Protein AF-A0A3E2XJA6-F1 (afdb_monomer_lite)

Organism: NCBI:txid116085

Sequence (154 aa):
MEEPLIRTLEEQIAEKIKNYRKGTGVYDAEHVNRWISQFPEEERMVVLTETNRLLEQNYVDQAKFMEWERYIETNADIMGENPQKTISKSQFLDIQTKGNSQKRLVPMVESYLQAYGYTGVNTCAPGEVRNYFYLDDCLFTGMTLSALSRDSGQ

Secondary structure (DSSP, 8-state):
-HHHHHHHHHHHHHHHHTTTTTTS---SHHHHHHHHTTS-HHHHHHHHHHHHHHHHHH---HHHHHHHHHHHHH-HHHHTT-HHHHHHTEEE----SSSSHHHHHHHHHHHHHHHTT---TT-S-GGG--EEE---------------------

Foldseek 3Di:
DVVVVLLVLLQLLLVLCQPPPPPPDGSHSVVSVVVLVVDDPVCSVVVSVVSSVCSVVQPQDPVNVVVVLVCCQPPCVNCNPHNLVLQLQEAEDPPDPDDCFSVPPVVVSVVSCVVVVRDNHRVDDPVRHDYYDYDGSPPPPPDPPPDPPPPDDD

pLDDT: mean 84.08, std 15.23, range [36.84, 98.0]

Structure (mmCIF, N/CA/C/O backbone):
data_AF-A0A3E2XJA6-F1
#
_entry.id   AF-A0A3E2XJA6-F1
#
loop_
_atom_site.group_PDB
_atom_site.id
_atom_site.type_symbol
_atom_site.label_atom_id
_atom_site.label_alt_id
_atom_site.label_comp_id
_atom_site.label_asym_id
_atom_site.label_entity_id
_atom_site.label_seq_id
_atom_site.pdbx_PDB_ins_code
_atom_site.Cartn_x
_atom_site.Cartn_y
_atom_site.Cartn_z
_atom_site.occupancy
_atom_site.B_iso_or_equiv
_atom_site.auth_seq_id
_atom_site.auth_comp_id
_atom_site.auth_asym_id
_atom_site.auth_atom_id
_atom_site.pdbx_PDB_model_num
ATOM 1 N N . MET A 1 1 ? -13.563 -8.794 30.899 1.00 59.56 1 MET A N 1
ATOM 2 C CA . MET A 1 1 ? -12.349 -9.220 30.160 1.00 59.56 1 MET A CA 1
ATOM 3 C C . MET A 1 1 ? -12.355 -8.761 28.703 1.00 59.56 1 MET A C 1
ATOM 5 O O . MET A 1 1 ? -11.294 -8.789 28.101 1.00 59.56 1 MET A O 1
ATOM 9 N N . GLU A 1 2 ? -13.487 -8.309 28.152 1.00 69.94 2 GLU A N 1
ATOM 10 C CA . GLU A 1 2 ? -13.580 -7.844 26.757 1.00 69.94 2 GLU A CA 1
ATOM 11 C C . GLU A 1 2 ? -13.071 -6.410 26.548 1.00 69.94 2 GLU A C 1
ATOM 13 O O . GLU A 1 2 ? -12.407 -6.150 25.550 1.00 69.94 2 GLU A O 1
ATOM 18 N N . GLU A 1 3 ? -13.279 -5.497 27.505 1.00 75.56 3 GLU A N 1
ATOM 19 C CA . GLU A 1 3 ? -12.836 -4.096 27.368 1.00 75.56 3 GLU A CA 1
ATOM 20 C C . GLU A 1 3 ? -11.323 -3.926 27.101 1.00 75.56 3 GLU A C 1
ATOM 22 O O . GLU A 1 3 ? -10.973 -3.172 26.190 1.00 75.56 3 GLU A O 1
ATOM 27 N N . PRO A 1 4 ? -10.400 -4.642 27.786 1.00 85.00 4 PRO A N 1
ATOM 28 C CA . PRO A 1 4 ? -8.971 -4.545 27.472 1.00 85.00 4 PRO A CA 1
ATOM 29 C C . PRO A 1 4 ? -8.621 -5.038 26.058 1.00 85.00 4 PRO A C 1
ATOM 31 O O . PRO A 1 4 ? -7.697 -4.519 25.428 1.00 85.00 4 PRO A O 1
ATOM 34 N N . LEU A 1 5 ? -9.356 -6.030 25.543 1.00 92.31 5 LEU A N 1
ATOM 35 C CA . LEU A 1 5 ? -9.139 -6.574 24.202 1.00 92.31 5 LEU A CA 1
ATOM 36 C C . LEU A 1 5 ? -9.668 -5.622 23.122 1.00 92.31 5 LEU A C 1
ATOM 38 O O . LEU A 1 5 ? -8.982 -5.402 22.125 1.00 92.31 5 LEU A O 1
ATOM 42 N N . ILE A 1 6 ? -10.838 -5.015 23.346 1.00 93.38 6 ILE A N 1
ATOM 43 C CA . ILE A 1 6 ? -11.390 -3.964 22.478 1.00 93.38 6 ILE A CA 1
ATOM 44 C C . ILE A 1 6 ? -10.378 -2.831 22.329 1.00 93.38 6 ILE A C 1
ATOM 46 O O . ILE A 1 6 ? -9.996 -2.507 21.205 1.00 93.38 6 ILE A O 1
ATOM 50 N N . ARG A 1 7 ? -9.869 -2.302 23.450 1.00 96.31 7 ARG A N 1
ATOM 51 C CA . ARG A 1 7 ? -8.886 -1.213 23.423 1.00 96.31 7 ARG A CA 1
ATOM 52 C C . ARG A 1 7 ? -7.621 -1.591 22.653 1.00 96.31 7 ARG A C 1
ATOM 54 O O . ARG A 1 7 ? -7.122 -0.806 21.853 1.00 96.31 7 ARG A O 1
ATOM 61 N N . THR A 1 8 ? -7.139 -2.817 22.848 1.00 97.44 8 THR A N 1
ATOM 62 C CA . THR A 1 8 ? -5.970 -3.331 22.123 1.00 97.44 8 THR A CA 1
ATOM 63 C C . THR A 1 8 ? -6.202 -3.337 20.607 1.00 97.44 8 THR A C 1
ATOM 65 O O . THR A 1 8 ? -5.323 -2.934 19.847 1.00 97.44 8 THR A O 1
ATOM 68 N N . LEU A 1 9 ? -7.378 -3.768 20.139 1.00 97.81 9 LEU A N 1
ATOM 69 C CA . LEU A 1 9 ? -7.699 -3.767 18.708 1.00 97.81 9 LEU A CA 1
ATOM 70 C C . LEU A 1 9 ? -7.864 -2.349 18.149 1.00 97.81 9 LEU A C 1
ATOM 72 O O . LEU A 1 9 ? -7.408 -2.088 17.037 1.00 97.81 9 LEU A O 1
ATOM 76 N N . GLU A 1 10 ? -8.466 -1.431 18.908 1.00 97.94 10 GLU A N 1
ATOM 77 C CA . GLU A 1 10 ? -8.572 -0.018 18.520 1.00 97.94 10 GLU A CA 1
ATOM 78 C C . GLU A 1 10 ? -7.189 0.599 18.280 1.00 97.94 10 GLU A C 1
ATOM 80 O O . GLU A 1 10 ? -6.962 1.231 17.248 1.00 97.94 10 GLU A O 1
ATOM 85 N N . GLU A 1 11 ? -6.243 0.360 19.191 1.00 98.00 11 GLU A N 1
ATOM 86 C CA . GLU A 1 11 ? -4.859 0.832 19.079 1.00 98.00 11 GLU A CA 1
ATOM 87 C C . GLU A 1 11 ? -4.129 0.201 17.886 1.00 98.00 11 GLU A C 1
ATOM 89 O O . GLU A 1 11 ? -3.452 0.898 17.128 1.00 98.00 11 GLU A O 1
ATOM 94 N N . GLN A 1 12 ? -4.311 -1.103 17.657 1.00 97.31 12 GLN A N 1
ATOM 95 C CA . GLN A 1 12 ? -3.711 -1.796 16.513 1.00 97.31 12 GLN A CA 1
ATOM 96 C C . GLN A 1 12 ? -4.252 -1.318 15.164 1.00 97.31 12 GLN A C 1
ATOM 98 O O . GLN A 1 12 ? -3.498 -1.280 14.188 1.00 97.31 12 GLN A O 1
ATOM 103 N N . ILE A 1 13 ? -5.545 -0.998 15.082 1.00 96.88 13 ILE A N 1
ATOM 104 C CA . ILE A 1 13 ? -6.154 -0.428 13.877 1.00 96.88 13 ILE A CA 1
ATOM 105 C C . ILE A 1 13 ? -5.634 0.994 13.679 1.00 96.88 13 ILE A C 1
ATOM 107 O O . ILE A 1 13 ? -5.146 1.302 12.592 1.00 96.88 13 ILE A O 1
ATOM 111 N N . ALA A 1 14 ? -5.679 1.827 14.723 1.00 96.12 14 ALA A N 1
ATOM 112 C CA . ALA A 1 14 ? -5.211 3.210 14.690 1.00 96.12 14 ALA A CA 1
ATOM 113 C C . ALA A 1 14 ? -3.764 3.309 14.194 1.00 96.12 14 ALA A C 1
ATOM 115 O O . ALA A 1 14 ? -3.471 4.088 13.293 1.00 96.12 14 ALA A O 1
ATOM 116 N N . GLU A 1 15 ? -2.871 2.455 14.696 1.00 94.56 15 GLU A N 1
ATOM 117 C CA . GLU A 1 15 ? -1.475 2.417 14.258 1.00 94.56 15 GLU A CA 1
ATOM 118 C C . GLU A 1 15 ? -1.330 2.127 12.752 1.00 94.56 15 GLU A C 1
ATOM 120 O O . GLU A 1 15 ? -0.500 2.754 12.091 1.00 94.56 15 GLU A O 1
ATOM 125 N N . LYS A 1 16 ? -2.169 1.249 12.177 1.00 92.38 16 LYS A N 1
ATOM 126 C CA . LYS A 1 16 ? -2.168 0.956 10.729 1.00 92.38 16 LYS A CA 1
ATOM 127 C C . LYS A 1 16 ? -2.677 2.141 9.905 1.00 92.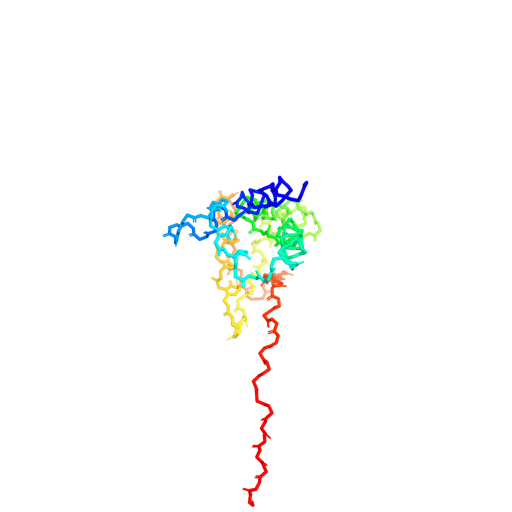38 16 LYS A C 1
ATOM 129 O O . LYS A 1 16 ? -2.134 2.431 8.841 1.00 92.38 16 LYS A O 1
ATOM 134 N N . ILE A 1 17 ? -3.705 2.844 10.386 1.00 91.75 17 ILE A N 1
ATOM 135 C CA . ILE A 1 17 ? -4.369 3.920 9.632 1.00 91.75 17 ILE A CA 1
ATOM 136 C C . ILE A 1 17 ? -3.883 5.332 9.985 1.00 91.75 17 ILE A C 1
ATOM 138 O O . ILE A 1 17 ? -4.331 6.287 9.359 1.00 91.75 17 ILE A O 1
ATOM 142 N N . LYS A 1 18 ? -2.952 5.509 10.931 1.00 90.50 18 LYS A N 1
ATOM 143 C CA . LYS A 1 18 ? -2.519 6.839 11.415 1.00 90.50 18 LYS A CA 1
ATOM 144 C C . LYS A 1 18 ? -2.026 7.785 10.320 1.00 90.50 18 LYS A C 1
ATOM 146 O O . LYS A 1 18 ? -2.162 9.000 10.433 1.00 90.50 18 LYS A O 1
ATOM 151 N N . ASN A 1 19 ? -1.458 7.218 9.256 1.00 84.56 19 ASN A N 1
ATOM 152 C CA . ASN A 1 19 ? -0.929 7.949 8.105 1.00 84.56 19 ASN A CA 1
ATOM 153 C C . ASN A 1 19 ? -1.891 7.949 6.907 1.00 84.56 19 ASN A C 1
ATOM 155 O O . ASN A 1 19 ? -1.542 8.455 5.837 1.00 84.56 19 ASN A O 1
ATOM 159 N N . TYR A 1 20 ? -3.089 7.377 7.059 1.00 83.62 20 TYR A N 1
ATOM 160 C CA . TYR A 1 20 ? -4.110 7.385 6.024 1.00 83.62 20 TYR A CA 1
ATOM 161 C C . TYR A 1 20 ? -4.475 8.831 5.687 1.00 83.62 20 TYR A C 1
ATOM 163 O O . TYR A 1 20 ? -4.897 9.586 6.555 1.00 83.62 20 TYR A O 1
ATOM 171 N N . ARG A 1 21 ? -4.279 9.226 4.421 1.00 75.50 21 ARG A N 1
ATOM 172 C CA . ARG A 1 21 ? -4.557 10.582 3.909 1.00 75.50 21 ARG A CA 1
ATOM 173 C C . ARG A 1 21 ? -4.038 11.691 4.835 1.00 75.50 21 ARG A C 1
ATOM 175 O O . ARG A 1 21 ? -4.793 12.427 5.466 1.00 75.50 21 ARG A O 1
ATOM 182 N N . LYS A 1 22 ? -2.714 11.838 4.885 1.00 76.50 22 LYS A N 1
ATOM 183 C CA . LYS A 1 22 ? -2.049 12.899 5.655 1.00 76.50 22 LYS A CA 1
ATOM 184 C C . LYS A 1 22 ? -2.751 14.257 5.476 1.00 76.50 22 LYS A C 1
ATOM 186 O O . LYS A 1 22 ? -2.881 14.750 4.359 1.00 76.50 22 LYS A O 1
ATOM 191 N N . GLY A 1 23 ? -3.175 14.855 6.591 1.00 76.38 23 GLY A N 1
ATOM 192 C CA . GLY A 1 23 ? -3.838 16.163 6.622 1.00 76.38 23 GLY A CA 1
ATOM 193 C C . GLY A 1 23 ? -5.371 16.137 6.627 1.00 76.38 23 GLY A C 1
ATOM 194 O O . GLY A 1 23 ? -5.966 17.206 6.715 1.00 76.38 23 GLY A O 1
ATOM 195 N N . THR A 1 24 ? -6.024 14.968 6.575 1.00 83.56 24 THR A N 1
ATOM 196 C CA . THR A 1 24 ? -7.500 14.883 6.622 1.00 83.56 24 THR A CA 1
ATOM 197 C C . THR A 1 24 ? -8.080 14.585 8.004 1.00 83.56 24 THR A C 1
ATOM 199 O O . THR A 1 24 ? -9.298 14.618 8.163 1.00 83.56 24 THR A O 1
ATOM 202 N N . GLY A 1 25 ? -7.247 14.314 9.011 1.00 84.62 25 GLY A N 1
ATOM 203 C CA . GLY A 1 25 ? -7.706 14.097 10.381 1.00 84.62 25 GLY A CA 1
ATOM 204 C C . GLY A 1 25 ? -6.666 13.445 11.288 1.00 84.62 25 GLY A C 1
ATOM 205 O O . GLY A 1 25 ? -5.539 13.180 10.872 1.00 84.62 25 GLY A O 1
ATOM 206 N N . VAL A 1 26 ? -7.079 13.199 12.533 1.00 91.00 26 VAL A N 1
ATOM 207 C CA . VAL A 1 26 ? -6.356 12.378 13.513 1.00 91.00 26 VAL A CA 1
ATOM 208 C C . VAL A 1 26 ? -7.047 11.016 13.580 1.00 91.00 26 VAL A C 1
ATOM 210 O O . VAL A 1 26 ? -8.250 10.944 13.847 1.00 91.00 26 VAL A O 1
ATOM 213 N N . TYR A 1 27 ? -6.286 9.958 13.302 1.00 93.25 27 TYR A N 1
ATOM 214 C CA . TYR A 1 27 ? -6.755 8.571 13.241 1.00 93.25 27 TYR A CA 1
ATOM 215 C C . TYR A 1 27 ? -6.155 7.753 14.396 1.00 93.25 27 TYR A C 1
ATOM 217 O O . TYR A 1 27 ? -5.368 6.837 14.184 1.00 93.25 27 TYR A O 1
ATOM 225 N N . ASP A 1 28 ? -6.474 8.154 15.626 1.00 95.31 28 ASP A N 1
ATOM 226 C CA . ASP A 1 28 ? -6.030 7.522 16.873 1.00 95.31 28 ASP A CA 1
ATOM 227 C C . ASP A 1 28 ? -7.034 6.473 17.393 1.00 95.31 28 ASP A C 1
ATOM 229 O O . ASP A 1 28 ? -8.078 6.231 16.787 1.00 95.31 28 ASP A O 1
ATOM 233 N N . ALA A 1 29 ? -6.733 5.828 18.525 1.00 96.81 29 ALA A N 1
ATOM 234 C CA . ALA A 1 29 ? -7.638 4.844 19.129 1.00 96.81 29 ALA A CA 1
ATOM 235 C C . ALA A 1 29 ? -9.022 5.445 19.441 1.00 96.81 29 ALA A C 1
ATOM 237 O O . ALA A 1 29 ? -10.037 4.786 19.247 1.00 96.81 29 ALA A O 1
ATOM 238 N N . GLU A 1 30 ? -9.084 6.725 19.820 1.00 96.94 30 GLU A N 1
ATOM 239 C CA . GLU A 1 30 ? -10.347 7.432 20.058 1.00 96.94 30 GLU A CA 1
ATOM 240 C C . GLU A 1 30 ? -11.151 7.629 18.765 1.00 96.94 30 GLU A C 1
ATOM 242 O O . GLU A 1 30 ? -12.381 7.581 18.771 1.00 96.94 30 GLU A O 1
ATOM 247 N N . HIS A 1 31 ? -10.481 7.840 17.630 1.00 96.19 31 HIS A N 1
ATOM 248 C CA . HIS A 1 31 ? -11.124 7.816 16.319 1.00 96.19 31 HIS A CA 1
ATOM 249 C C . HIS A 1 31 ? -11.760 6.456 16.033 1.00 96.19 31 HIS A C 1
ATOM 251 O O . HIS A 1 31 ? -12.921 6.407 15.622 1.00 96.19 31 HIS A O 1
ATOM 257 N N . VAL A 1 32 ? -11.029 5.366 16.277 1.00 97.31 32 VAL A N 1
ATOM 258 C CA . VAL A 1 32 ? -11.550 4.006 16.079 1.00 97.31 32 VAL A CA 1
ATOM 259 C C . VAL A 1 32 ? -12.710 3.729 17.036 1.00 97.31 32 VAL A C 1
ATOM 261 O O . VAL A 1 32 ? -13.731 3.205 16.596 1.00 97.31 32 VAL A O 1
ATOM 264 N N . ASN A 1 33 ? -12.622 4.177 18.291 1.00 97.50 33 ASN A N 1
ATOM 265 C CA . ASN A 1 33 ? -13.692 4.055 19.279 1.00 97.50 33 ASN A CA 1
ATOM 266 C C . ASN A 1 33 ? -14.982 4.778 18.844 1.00 97.50 33 ASN A C 1
ATOM 268 O O . ASN A 1 33 ? -16.078 4.211 18.891 1.00 97.50 33 ASN A O 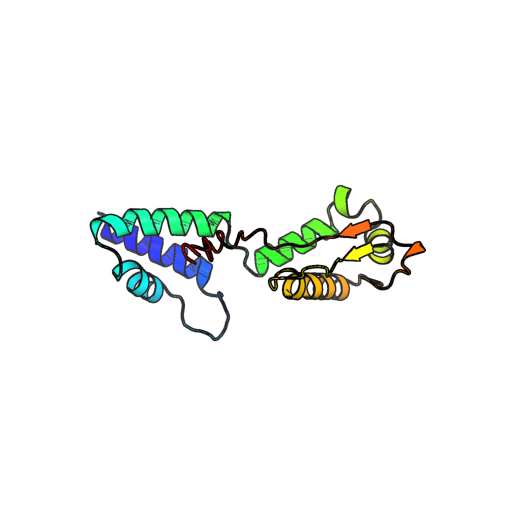1
ATOM 272 N N . ARG A 1 34 ? -14.865 6.015 18.338 1.00 97.31 34 ARG A N 1
ATOM 273 C CA . ARG A 1 34 ? -16.007 6.762 17.776 1.00 97.31 34 ARG A CA 1
ATOM 274 C C . ARG A 1 34 ? -16.630 6.047 16.578 1.00 97.31 34 ARG A C 1
ATOM 276 O O . ARG A 1 34 ? -17.845 6.092 16.399 1.00 97.31 34 ARG A O 1
ATOM 283 N N . TRP A 1 35 ? -15.812 5.408 15.745 1.00 97.19 35 TRP A N 1
ATOM 284 C CA . TRP A 1 35 ? -16.296 4.629 14.610 1.00 97.19 35 TRP A CA 1
ATOM 285 C C . TRP A 1 35 ? -17.023 3.354 15.058 1.00 97.19 35 TRP A C 1
ATOM 287 O O . TRP A 1 35 ? -18.178 3.161 14.683 1.00 97.19 35 TRP A O 1
ATOM 297 N N . ILE A 1 36 ? -16.400 2.527 15.903 1.00 97.88 36 ILE A N 1
ATOM 298 C CA . ILE A 1 36 ? -16.970 1.241 16.328 1.00 97.88 36 ILE A CA 1
ATOM 299 C C . ILE A 1 36 ? -18.220 1.405 17.201 1.00 97.88 36 ILE A C 1
ATOM 301 O O . ILE A 1 36 ? -19.111 0.558 17.177 1.00 97.88 36 ILE A O 1
ATOM 305 N N . SER A 1 37 ? -18.346 2.528 17.912 1.00 97.12 37 SER A N 1
ATOM 306 C CA . SER A 1 37 ? -19.523 2.832 18.735 1.00 97.12 37 SER A CA 1
ATOM 307 C C . SER A 1 37 ? -20.824 2.985 17.933 1.00 97.12 37 SER A C 1
ATOM 309 O O . SER A 1 37 ? -21.901 2.980 18.524 1.00 97.12 37 SER A O 1
ATOM 311 N N . GLN A 1 38 ? -20.749 3.085 16.599 1.00 97.75 38 GLN A N 1
ATOM 312 C CA . GLN A 1 38 ? -21.916 3.100 15.707 1.00 97.75 38 GLN A CA 1
ATOM 313 C C . GLN A 1 38 ? -22.554 1.713 15.513 1.00 97.75 38 GLN A C 1
ATOM 315 O O . GLN A 1 38 ? -23.669 1.631 15.001 1.00 97.75 38 GLN A O 1
ATOM 320 N N . PHE A 1 39 ? -21.872 0.639 15.919 1.00 97.06 39 PHE A N 1
ATOM 321 C CA . PHE A 1 39 ? -22.376 -0.734 15.858 1.00 97.06 39 PHE A CA 1
ATOM 322 C C . PHE A 1 39 ? -22.990 -1.167 17.203 1.00 97.06 39 PHE A C 1
ATOM 324 O O . PHE A 1 39 ? -22.553 -0.667 18.256 1.00 97.06 39 PHE A O 1
ATOM 331 N N . PRO A 1 40 ? -23.960 -2.109 17.193 1.00 97.44 40 PRO A N 1
ATOM 332 C CA . PRO A 1 40 ? -24.458 -2.766 18.405 1.00 97.44 40 PRO A CA 1
ATOM 333 C C . PRO A 1 40 ? -23.312 -3.367 19.224 1.00 97.44 40 PRO A C 1
ATOM 335 O O . PRO A 1 40 ? -22.350 -3.876 18.646 1.00 97.44 40 PRO A O 1
ATOM 338 N N . GLU A 1 41 ? -23.390 -3.296 20.556 1.00 94.88 41 GLU A N 1
ATOM 339 C CA . GLU A 1 41 ? -22.297 -3.703 21.457 1.00 94.88 41 GLU A CA 1
ATOM 340 C C . GLU A 1 41 ? -21.853 -5.150 21.222 1.00 94.88 41 GLU A C 1
ATOM 342 O O . GLU A 1 41 ? -20.654 -5.426 21.169 1.00 94.88 41 GLU A O 1
ATOM 347 N N . GLU A 1 42 ? -22.812 -6.040 20.981 1.00 95.12 42 GLU A N 1
ATOM 348 C CA . GLU A 1 42 ? -22.610 -7.459 20.701 1.00 95.12 42 GLU A CA 1
ATOM 349 C C . GLU A 1 42 ? -21.849 -7.737 19.391 1.00 95.12 42 GLU A C 1
ATOM 351 O O . GLU A 1 42 ? -21.226 -8.790 19.250 1.00 95.12 42 GLU A O 1
ATOM 356 N N . GLU A 1 43 ? -21.844 -6.797 18.440 1.00 96.38 43 GLU A N 1
ATOM 357 C CA . GLU A 1 43 ? -21.163 -6.944 17.146 1.00 96.38 43 GLU A CA 1
ATOM 358 C C . GLU A 1 43 ? -19.759 -6.329 17.139 1.00 96.38 43 GLU A C 1
ATOM 360 O O . GLU A 1 43 ? -18.906 -6.730 16.337 1.00 96.38 43 GLU A O 1
ATOM 365 N N . ARG A 1 44 ? -19.486 -5.373 18.039 1.00 96.25 44 ARG A N 1
ATOM 366 C CA . ARG A 1 44 ? -18.248 -4.571 18.021 1.00 96.25 44 ARG A CA 1
ATOM 367 C C . ARG A 1 44 ? -16.996 -5.433 18.014 1.00 96.25 44 ARG A C 1
ATOM 369 O O . ARG A 1 44 ? -16.036 -5.121 17.309 1.00 96.25 44 ARG A O 1
ATOM 376 N N . MET A 1 45 ? -17.005 -6.534 18.765 1.00 96.50 45 MET A N 1
ATOM 377 C CA . MET A 1 45 ? -15.834 -7.396 18.860 1.00 96.50 45 MET A CA 1
ATOM 378 C C . MET A 1 45 ? -15.493 -8.082 17.537 1.00 96.50 45 MET A C 1
ATOM 380 O O . MET A 1 45 ? -14.327 -8.099 17.131 1.00 96.50 45 MET A O 1
ATOM 384 N N . VAL A 1 46 ? -16.500 -8.613 16.844 1.00 96.69 46 VAL A N 1
ATOM 385 C CA . VAL A 1 46 ? -16.311 -9.269 15.545 1.00 96.69 46 VAL A CA 1
ATOM 386 C C . VAL A 1 46 ? -15.862 -8.247 14.505 1.00 96.69 46 VAL A C 1
ATOM 388 O O . VAL A 1 46 ? -14.900 -8.494 13.778 1.00 96.69 46 VAL A O 1
ATOM 391 N N . VAL A 1 47 ? -16.493 -7.070 14.483 1.00 97.50 47 VAL A N 1
ATOM 392 C CA . VAL A 1 47 ? -16.153 -5.996 13.541 1.00 97.50 47 VAL A CA 1
ATOM 393 C C . VAL A 1 47 ? -14.712 -5.520 13.731 1.00 97.50 47 VAL A C 1
ATOM 395 O O . VAL A 1 47 ? -13.980 -5.414 12.745 1.00 97.50 47 VAL A O 1
ATOM 398 N N . LEU A 1 48 ? -14.263 -5.284 14.969 1.00 98.00 48 LEU A N 1
ATOM 399 C CA . LEU A 1 48 ? -12.875 -4.895 15.249 1.00 98.00 48 LEU A CA 1
ATOM 400 C C . LEU A 1 48 ? -11.885 -5.984 14.840 1.00 98.00 48 LEU A C 1
ATOM 402 O O . LEU A 1 48 ? -10.880 -5.687 14.195 1.00 98.00 48 LEU A O 1
ATOM 406 N N . THR A 1 49 ? -12.172 -7.237 15.189 1.00 97.38 49 THR A N 1
ATOM 407 C CA . THR A 1 49 ? -11.280 -8.368 14.905 1.00 97.38 49 THR A CA 1
ATOM 408 C C . THR A 1 49 ? -11.086 -8.548 13.402 1.00 97.38 49 THR A C 1
ATOM 410 O O . THR A 1 49 ? -9.951 -8.566 12.920 1.00 97.38 49 THR A O 1
ATOM 413 N N . GLU A 1 50 ? -12.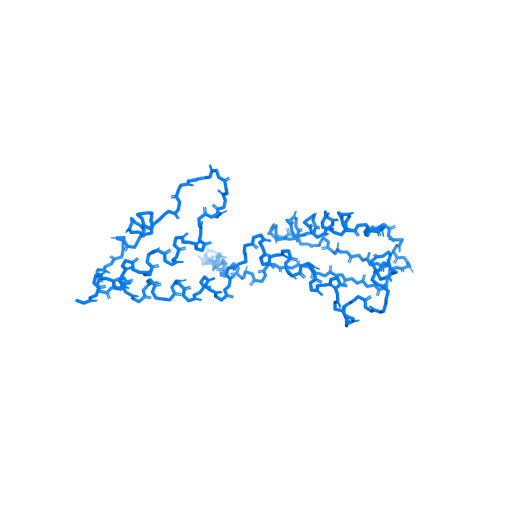182 -8.603 12.641 1.00 96.75 50 GLU A N 1
ATOM 414 C CA . GLU A 1 50 ? -12.109 -8.781 11.191 1.00 96.75 50 GLU A CA 1
ATOM 415 C C . GLU A 1 50 ? -11.522 -7.555 10.493 1.00 96.75 50 GLU A C 1
ATOM 417 O O . GLU A 1 50 ? -10.716 -7.704 9.577 1.00 96.75 50 GLU A O 1
ATOM 422 N N . THR A 1 51 ? -11.838 -6.342 10.953 1.00 95.44 51 THR A N 1
ATOM 423 C CA . THR A 1 51 ? -11.245 -5.119 10.390 1.00 95.44 51 THR A CA 1
ATOM 424 C C . THR A 1 51 ? -9.737 -5.089 10.603 1.00 95.44 51 THR A C 1
ATOM 426 O O . THR A 1 51 ? -8.989 -4.824 9.662 1.00 95.44 51 THR A O 1
ATOM 429 N N . ASN A 1 52 ? -9.268 -5.405 11.812 1.00 96.31 52 ASN A N 1
ATOM 430 C CA . ASN A 1 52 ? -7.842 -5.448 12.112 1.00 96.31 52 ASN A CA 1
ATOM 431 C C . ASN A 1 52 ? -7.115 -6.477 11.233 1.00 96.31 52 ASN A C 1
ATOM 433 O O . ASN A 1 52 ? -6.086 -6.150 10.640 1.00 96.31 52 ASN A O 1
ATOM 437 N N . ARG A 1 53 ? -7.692 -7.678 11.077 1.00 93.69 53 ARG A N 1
ATOM 438 C CA . ARG A 1 53 ? -7.164 -8.742 10.211 1.00 93.69 53 ARG A CA 1
ATOM 439 C C . ARG A 1 53 ? -7.127 -8.325 8.738 1.00 93.69 53 ARG A C 1
ATOM 441 O O . ARG A 1 53 ? -6.127 -8.546 8.058 1.00 93.69 53 ARG A O 1
ATOM 448 N N . LEU A 1 54 ? -8.196 -7.705 8.236 1.00 91.38 54 LEU A N 1
ATOM 449 C CA . LEU A 1 54 ? -8.270 -7.229 6.853 1.00 91.38 54 LEU A CA 1
ATOM 450 C C . LEU A 1 54 ? -7.245 -6.128 6.580 1.00 91.38 54 LEU A C 1
ATOM 452 O O . LEU A 1 54 ? -6.609 -6.151 5.527 1.00 91.38 54 LEU A O 1
ATOM 456 N N . LEU A 1 55 ? -7.052 -5.194 7.513 1.00 91.31 55 LEU A N 1
ATOM 457 C CA . LEU A 1 55 ? -6.033 -4.154 7.386 1.00 91.31 55 LEU A CA 1
ATOM 458 C C . LEU A 1 55 ? -4.621 -4.739 7.458 1.00 91.31 55 LEU A C 1
ATOM 460 O O . LEU A 1 55 ? -3.763 -4.349 6.676 1.00 91.31 55 LEU A O 1
ATOM 464 N N . GLU A 1 56 ? -4.365 -5.704 8.337 1.00 89.69 56 GLU A N 1
ATOM 465 C CA . GLU A 1 56 ? -3.061 -6.370 8.412 1.00 89.69 56 GLU A CA 1
ATOM 466 C C . GLU A 1 56 ? -2.670 -7.031 7.080 1.00 89.69 56 GLU A C 1
ATOM 468 O O . GLU A 1 56 ? -1.544 -6.858 6.605 1.00 89.69 56 GLU A O 1
ATOM 473 N N . GLN A 1 57 ? -3.625 -7.719 6.449 1.00 84.88 57 GLN A N 1
ATOM 474 C CA . GLN A 1 57 ? -3.405 -8.471 5.214 1.00 84.88 57 GLN A CA 1
ATOM 475 C C . GLN A 1 57 ? -3.395 -7.597 3.955 1.00 84.88 57 GLN A C 1
ATOM 477 O O . GLN A 1 57 ? -2.622 -7.867 3.041 1.00 84.88 57 GLN A O 1
ATOM 482 N N . ASN A 1 58 ? -4.239 -6.562 3.895 1.00 81.94 58 ASN A N 1
ATOM 483 C CA . ASN A 1 58 ? -4.542 -5.872 2.635 1.00 81.94 58 ASN A CA 1
ATOM 484 C C . ASN A 1 58 ? -4.175 -4.384 2.630 1.00 81.94 58 ASN A C 1
ATOM 486 O O . ASN A 1 58 ? -4.189 -3.761 1.571 1.00 81.94 58 ASN A O 1
ATOM 490 N N . TYR A 1 59 ? -3.863 -3.781 3.781 1.00 83.31 59 TYR A N 1
ATOM 491 C CA . TYR A 1 59 ? -3.481 -2.373 3.811 1.00 83.31 59 TYR A CA 1
ATOM 492 C C . TYR A 1 59 ? -2.038 -2.206 3.330 1.00 83.31 59 TYR A C 1
ATOM 494 O O . TYR A 1 59 ? -1.093 -2.718 3.947 1.00 83.31 59 TYR A O 1
ATOM 502 N N . VAL A 1 60 ? -1.891 -1.475 2.227 1.00 80.06 60 VAL A N 1
ATOM 503 C CA . VAL A 1 60 ? -0.611 -1.067 1.648 1.00 80.06 60 VAL A CA 1
ATOM 504 C C . VAL A 1 60 ? -0.390 0.396 2.004 1.00 80.06 60 VAL A C 1
ATOM 506 O O . VAL A 1 60 ? -1.062 1.287 1.482 1.00 80.06 60 VAL A O 1
ATOM 509 N N . ASP A 1 61 ? 0.531 0.640 2.929 1.00 80.62 61 ASP A N 1
ATOM 510 C CA . ASP A 1 61 ? 1.017 1.982 3.213 1.00 80.62 61 ASP A CA 1
ATOM 511 C C . ASP A 1 61 ? 2.181 2.348 2.279 1.00 80.62 61 ASP A C 1
ATOM 513 O O . ASP A 1 61 ? 2.604 1.566 1.426 1.00 80.62 61 ASP A O 1
ATOM 517 N N . GLN A 1 62 ? 2.707 3.562 2.435 1.00 76.19 62 GLN A N 1
ATOM 518 C CA . GLN A 1 62 ? 3.816 4.036 1.612 1.00 76.19 62 GLN A CA 1
ATOM 519 C C . GLN A 1 62 ? 5.081 3.175 1.774 1.00 76.19 62 GLN A C 1
ATOM 521 O O . GLN A 1 62 ? 5.815 3.003 0.806 1.00 76.19 62 GLN A O 1
ATOM 526 N N . ALA A 1 63 ? 5.337 2.623 2.964 1.00 81.06 63 ALA A N 1
ATOM 527 C CA . ALA A 1 63 ? 6.515 1.794 3.203 1.00 81.06 63 ALA A CA 1
ATOM 528 C C . ALA A 1 63 ? 6.399 0.451 2.469 1.00 81.06 63 ALA A C 1
ATOM 530 O O . ALA A 1 63 ? 7.293 0.097 1.703 1.00 81.06 63 ALA A O 1
ATOM 531 N N . LYS A 1 64 ? 5.260 -0.239 2.607 1.00 79.94 64 LYS A N 1
ATOM 532 C CA . LYS A 1 64 ? 4.957 -1.458 1.843 1.00 79.94 64 LYS A CA 1
ATOM 533 C C . LYS A 1 64 ? 4.965 -1.204 0.337 1.00 79.94 64 LYS A C 1
ATOM 535 O O . LYS A 1 64 ? 5.419 -2.055 -0.421 1.00 79.94 64 LYS A O 1
ATOM 540 N N . PHE A 1 65 ? 4.489 -0.042 -0.109 1.00 79.81 65 PHE A N 1
ATOM 541 C CA . PHE A 1 65 ? 4.545 0.324 -1.523 1.00 79.81 65 PHE A CA 1
ATOM 542 C C . PHE A 1 65 ? 5.994 0.449 -2.022 1.00 79.81 65 PHE A C 1
ATOM 544 O O . PHE A 1 65 ? 6.336 -0.137 -3.042 1.00 79.81 65 PHE A O 1
ATOM 551 N N . MET A 1 66 ? 6.878 1.106 -1.264 1.00 80.06 66 MET A N 1
ATOM 552 C CA . MET A 1 66 ? 8.306 1.176 -1.605 1.00 80.06 66 MET A CA 1
ATOM 553 C C . MET A 1 66 ? 8.985 -0.204 -1.607 1.00 80.06 66 MET A C 1
ATOM 555 O O . MET A 1 66 ? 9.874 -0.459 -2.420 1.00 80.06 66 MET A O 1
ATOM 559 N N . GLU A 1 67 ? 8.582 -1.111 -0.712 1.00 85.00 67 GLU A N 1
ATOM 560 C CA . GLU A 1 67 ? 9.045 -2.506 -0.732 1.00 85.00 67 GLU A CA 1
ATOM 561 C C . GLU A 1 67 ? 8.604 -3.233 -2.008 1.00 85.00 67 GLU A C 1
ATOM 563 O O . GLU A 1 67 ? 9.396 -3.970 -2.596 1.00 85.00 67 GLU A O 1
ATOM 568 N N . TRP A 1 68 ? 7.372 -2.998 -2.469 1.00 82.38 68 TRP A N 1
ATOM 569 C CA . TRP A 1 68 ? 6.865 -3.532 -3.735 1.00 82.38 68 TRP A CA 1
ATOM 570 C C . TRP A 1 68 ? 7.631 -2.994 -4.940 1.00 82.38 68 TRP A C 1
ATOM 572 O O . TRP A 1 68 ? 8.003 -3.768 -5.820 1.00 82.38 68 TRP A O 1
ATOM 582 N N . GLU A 1 69 ? 7.912 -1.694 -4.977 1.00 81.81 69 GLU A N 1
ATOM 583 C CA . GLU A 1 69 ? 8.701 -1.089 -6.053 1.00 81.81 69 GLU A CA 1
ATOM 584 C C . GLU A 1 69 ? 10.115 -1.681 -6.106 1.00 81.81 69 GLU A C 1
ATOM 586 O O . GLU A 1 69 ? 10.581 -2.092 -7.172 1.00 81.81 69 GLU A O 1
ATOM 591 N N . ARG A 1 70 ? 10.751 -1.855 -4.940 1.00 84.56 70 ARG A N 1
ATOM 592 C CA . ARG A 1 70 ? 12.044 -2.542 -4.826 1.00 84.56 70 ARG A CA 1
ATOM 593 C C . ARG A 1 70 ? 11.961 -4.003 -5.263 1.00 84.56 70 ARG A C 1
ATOM 595 O O . ARG A 1 70 ? 12.891 -4.521 -5.880 1.00 84.56 70 ARG A O 1
ATOM 602 N N . TYR A 1 71 ? 10.881 -4.700 -4.923 1.00 85.06 71 TYR A N 1
ATOM 603 C CA . TYR A 1 71 ? 10.681 -6.080 -5.353 1.00 85.06 71 TYR A CA 1
ATOM 604 C C . TYR A 1 71 ? 10.586 -6.164 -6.877 1.00 85.06 71 TYR A C 1
ATOM 606 O O . TYR A 1 71 ? 11.273 -6.984 -7.474 1.00 85.06 71 TYR A O 1
ATOM 614 N N . ILE A 1 72 ? 9.805 -5.284 -7.509 1.00 81.56 72 ILE A N 1
ATOM 615 C CA . ILE A 1 72 ? 9.695 -5.205 -8.969 1.00 81.56 72 ILE A CA 1
ATOM 616 C C . ILE A 1 72 ? 11.073 -4.974 -9.593 1.00 81.56 72 ILE A C 1
ATOM 618 O O . ILE A 1 72 ? 11.439 -5.686 -10.520 1.00 81.56 72 ILE A O 1
ATOM 622 N N . GLU A 1 73 ? 11.851 -4.031 -9.057 1.00 81.94 73 GLU A N 1
ATOM 623 C CA . GLU A 1 73 ? 13.206 -3.713 -9.520 1.00 81.94 73 GLU A CA 1
ATOM 624 C C . GLU A 1 73 ? 14.175 -4.906 -9.429 1.00 81.94 73 GLU A C 1
ATOM 626 O O . GLU A 1 73 ? 14.963 -5.150 -10.343 1.00 81.94 73 GLU A O 1
ATOM 631 N N . THR A 1 74 ? 14.137 -5.640 -8.316 1.00 85.06 74 THR A N 1
ATOM 632 C CA . THR A 1 74 ? 15.139 -6.669 -7.984 1.00 85.06 74 THR A CA 1
ATOM 633 C C . THR A 1 74 ? 14.740 -8.080 -8.407 1.00 85.06 74 THR A C 1
ATOM 635 O O . THR A 1 74 ? 15.563 -8.996 -8.361 1.00 85.06 74 THR A O 1
ATOM 638 N N . ASN A 1 75 ? 13.494 -8.277 -8.833 1.00 88.31 75 ASN A N 1
ATOM 639 C CA . ASN A 1 75 ? 13.000 -9.567 -9.275 1.00 88.31 75 ASN A CA 1
ATOM 640 C C . ASN A 1 75 ? 13.448 -9.859 -10.718 1.00 88.31 75 ASN A C 1
ATOM 642 O O . ASN A 1 75 ? 12.982 -9.235 -11.672 1.00 88.31 75 ASN A O 1
ATOM 646 N N . ALA A 1 76 ? 14.313 -10.862 -10.877 1.00 89.38 76 ALA A N 1
ATOM 647 C CA . ALA A 1 76 ? 14.836 -11.296 -12.171 1.00 89.38 76 ALA A CA 1
ATOM 648 C C . ALA A 1 76 ? 13.766 -11.864 -13.125 1.00 89.38 76 ALA A C 1
ATOM 650 O O . ALA A 1 76 ? 13.940 -11.767 -14.336 1.00 89.38 76 ALA A O 1
ATOM 651 N N . ASP A 1 77 ? 12.651 -12.398 -12.624 1.00 88.56 77 ASP A N 1
ATOM 652 C CA . ASP A 1 77 ? 11.543 -12.863 -13.470 1.00 88.56 77 ASP A CA 1
ATOM 653 C C . ASP A 1 77 ? 10.771 -11.687 -14.089 1.00 88.56 77 ASP A C 1
ATOM 655 O O . ASP A 1 77 ? 10.197 -11.816 -15.170 1.00 88.56 77 ASP A O 1
ATOM 659 N N . ILE A 1 78 ? 10.769 -10.528 -13.419 1.00 85.62 78 ILE A N 1
ATOM 660 C CA . ILE A 1 78 ? 10.108 -9.304 -13.893 1.00 85.62 78 ILE A CA 1
ATOM 661 C C . ILE A 1 78 ? 11.070 -8.462 -14.738 1.00 85.62 78 ILE A C 1
ATOM 663 O O . ILE A 1 78 ? 10.732 -8.037 -15.843 1.00 85.62 78 ILE A O 1
ATOM 667 N N . MET A 1 79 ? 12.267 -8.203 -14.211 1.00 88.12 79 MET A N 1
ATOM 668 C CA . MET A 1 79 ? 13.220 -7.245 -14.774 1.00 88.12 79 MET A CA 1
ATOM 669 C C . MET A 1 79 ? 14.364 -7.888 -15.561 1.00 88.12 79 MET A C 1
ATOM 671 O O . MET A 1 79 ? 15.098 -7.181 -16.260 1.00 88.12 79 MET A O 1
ATOM 675 N N . GLY A 1 80 ? 14.515 -9.211 -15.508 1.00 88.62 80 GLY A N 1
ATOM 676 C CA . GLY A 1 80 ? 15.635 -9.918 -16.122 1.00 88.62 80 GLY A CA 1
ATOM 677 C C . GLY A 1 80 ? 16.984 -9.570 -15.488 1.00 88.62 80 GLY A C 1
ATOM 678 O O . GLY A 1 80 ? 17.077 -8.927 -14.446 1.00 88.62 80 GLY A O 1
ATOM 679 N N . GLU A 1 81 ? 18.063 -9.967 -16.161 1.00 88.88 81 GLU A N 1
ATOM 680 C CA . GLU A 1 81 ? 19.442 -9.716 -15.706 1.00 88.88 81 GLU A CA 1
ATOM 681 C C . GLU A 1 81 ? 19.867 -8.240 -15.807 1.00 88.88 81 GLU A C 1
ATOM 683 O O . GLU A 1 81 ? 20.880 -7.840 -15.236 1.00 88.88 81 GLU A O 1
ATOM 688 N N . ASN A 1 82 ? 19.128 -7.421 -16.565 1.00 90.50 82 ASN A N 1
ATOM 689 C CA . ASN A 1 82 ? 19.438 -6.008 -16.768 1.00 90.50 82 ASN A CA 1
ATOM 690 C C . ASN A 1 82 ? 18.164 -5.149 -16.668 1.00 90.50 82 ASN A C 1
ATOM 692 O O . ASN A 1 82 ? 17.563 -4.827 -17.702 1.00 90.50 82 ASN A O 1
ATOM 696 N N . PRO A 1 83 ? 17.781 -4.739 -15.442 1.00 90.56 83 PRO A N 1
ATOM 697 C CA . PRO A 1 83 ? 16.580 -3.943 -15.199 1.00 90.56 83 PRO A CA 1
ATOM 698 C C . PRO A 1 83 ? 16.532 -2.644 -16.011 1.00 90.56 83 PRO A C 1
ATOM 700 O O . PRO A 1 83 ? 15.499 -2.314 -16.586 1.00 90.56 83 PRO A O 1
ATOM 703 N N . GLN A 1 84 ? 17.663 -1.949 -16.177 1.00 91.69 84 GLN A N 1
ATOM 704 C CA . GLN A 1 84 ? 17.733 -0.723 -16.983 1.00 91.69 84 GLN A CA 1
ATOM 705 C C . GLN A 1 84 ? 17.392 -0.976 -18.459 1.00 91.69 84 GLN A C 1
ATOM 707 O O . GLN A 1 84 ? 16.639 -0.215 -19.073 1.00 91.69 84 GLN A O 1
ATOM 712 N N . LYS A 1 85 ? 17.918 -2.059 -19.047 1.00 91.19 85 LYS A N 1
ATOM 713 C CA . LYS A 1 85 ? 17.581 -2.453 -20.421 1.00 91.19 85 LYS A CA 1
ATOM 714 C C . LYS A 1 85 ? 16.103 -2.812 -20.530 1.00 91.19 85 LYS A C 1
ATOM 716 O O . LYS A 1 85 ? 15.456 -2.364 -21.477 1.00 91.19 85 LYS A O 1
ATOM 721 N N . THR A 1 86 ? 15.576 -3.566 -19.569 1.00 91.62 86 THR A N 1
ATOM 722 C CA . THR A 1 86 ? 14.158 -3.934 -19.515 1.00 91.62 86 THR A CA 1
ATOM 723 C C . THR A 1 86 ? 13.283 -2.690 -19.471 1.00 91.62 86 THR A C 1
ATOM 725 O O . THR A 1 86 ? 12.461 -2.503 -20.367 1.00 91.62 86 THR A O 1
ATOM 728 N N . ILE A 1 87 ? 13.521 -1.781 -18.527 1.00 91.00 87 ILE A N 1
ATOM 729 C CA . ILE A 1 87 ? 12.758 -0.540 -18.360 1.00 91.00 87 ILE A CA 1
ATOM 730 C C . ILE A 1 87 ? 12.787 0.322 -19.627 1.00 91.00 87 ILE A C 1
ATOM 732 O O . ILE A 1 87 ? 11.730 0.727 -20.105 1.00 91.00 87 ILE A O 1
ATOM 736 N N . SER A 1 88 ? 13.957 0.517 -20.247 1.00 91.69 88 SER A N 1
ATOM 737 C CA . SER A 1 88 ? 14.085 1.313 -21.485 1.00 91.69 88 SER A CA 1
ATOM 738 C C . SER A 1 88 ? 13.339 0.738 -22.701 1.00 91.69 88 SER A C 1
ATOM 740 O O . SER A 1 88 ? 13.166 1.425 -23.710 1.00 91.69 88 SER A O 1
ATOM 742 N N . LYS A 1 89 ? 12.920 -0.532 -22.631 1.00 92.25 89 LYS A N 1
ATOM 743 C CA . LYS A 1 89 ? 12.125 -1.235 -23.650 1.00 92.25 89 LYS A CA 1
ATOM 744 C C . LYS A 1 89 ? 10.727 -1.602 -23.145 1.00 92.25 89 LYS A C 1
ATOM 746 O O . LYS A 1 89 ? 10.084 -2.478 -23.725 1.00 92.25 89 LYS A O 1
ATOM 751 N N . SER A 1 90 ? 10.263 -0.959 -22.079 1.00 90.69 90 SER A N 1
ATOM 752 C CA . SER A 1 90 ? 8.977 -1.251 -21.452 1.00 90.69 90 SER A CA 1
ATOM 753 C C . SER A 1 90 ? 7.997 -0.092 -21.553 1.00 90.69 90 SER A C 1
ATOM 755 O O . SER A 1 90 ? 8.392 1.068 -21.688 1.00 90.69 90 SER A O 1
ATOM 757 N N . GLN A 1 91 ? 6.713 -0.432 -21.469 1.00 91.31 91 GLN A N 1
ATOM 758 C CA . GLN A 1 91 ? 5.621 0.529 -21.394 1.00 91.31 91 GLN A CA 1
ATOM 759 C C . GLN A 1 91 ? 4.683 0.192 -20.219 1.00 91.31 91 GLN A C 1
ATOM 761 O O . GLN A 1 91 ? 4.118 -0.902 -20.172 1.00 91.31 91 GLN A O 1
ATOM 766 N N . PHE A 1 92 ? 4.536 1.117 -19.271 1.00 91.56 92 PHE A N 1
ATOM 767 C CA . PHE A 1 92 ? 3.516 1.113 -18.226 1.00 91.56 92 PHE A CA 1
ATOM 768 C C . PHE A 1 92 ? 2.203 1.646 -18.789 1.00 91.56 92 PHE A C 1
ATOM 770 O O . PHE A 1 92 ? 2.039 2.844 -19.023 1.00 91.56 92 PHE A O 1
ATOM 777 N N . LEU A 1 93 ? 1.263 0.732 -18.990 1.00 92.19 93 LEU A N 1
ATOM 778 C CA . LEU A 1 93 ? -0.015 1.018 -19.613 1.00 92.19 93 LEU A CA 1
ATOM 779 C C . LEU A 1 93 ? -0.857 1.965 -18.748 1.00 92.19 93 LEU A C 1
ATOM 781 O O . LEU A 1 93 ? -1.131 1.669 -17.586 1.00 92.19 93 LEU A O 1
ATOM 785 N N . ASP A 1 94 ? -1.348 3.039 -19.366 1.00 91.44 94 ASP A N 1
ATOM 786 C CA . ASP A 1 94 ? -2.437 3.879 -18.857 1.00 91.44 94 ASP A CA 1
ATOM 787 C C . ASP A 1 94 ? -3.635 3.763 -19.812 1.00 91.44 94 ASP A C 1
ATOM 789 O O . ASP A 1 94 ? -3.829 4.557 -20.732 1.00 91.44 94 ASP A O 1
ATOM 793 N N . ILE A 1 95 ? -4.385 2.673 -19.654 1.00 91.88 95 ILE A N 1
ATOM 794 C CA . ILE A 1 95 ? -5.524 2.302 -20.511 1.00 91.88 95 ILE A CA 1
ATOM 795 C C . ILE A 1 95 ? -6.842 2.231 -19.730 1.00 91.88 95 ILE A C 1
ATOM 797 O O . ILE A 1 95 ? -7.889 1.892 -20.289 1.00 91.88 95 ILE A O 1
ATOM 801 N N . GLN A 1 96 ? -6.813 2.538 -18.431 1.00 87.81 96 GLN A N 1
ATOM 802 C CA . GLN A 1 96 ? -7.982 2.513 -17.563 1.00 87.81 96 GLN A CA 1
ATOM 803 C C . GLN A 1 96 ? -9.008 3.575 -17.994 1.00 87.81 96 GLN A C 1
ATOM 805 O O . GLN A 1 96 ? -8.815 4.778 -17.830 1.00 87.81 96 GLN A O 1
ATOM 810 N N . THR A 1 97 ? -10.161 3.124 -18.496 1.00 85.38 97 THR A N 1
ATOM 811 C CA . THR A 1 97 ? -11.250 4.016 -18.939 1.00 85.38 97 THR A CA 1
ATOM 812 C C . THR A 1 97 ? -12.126 4.515 -17.788 1.00 85.38 97 THR A C 1
ATOM 814 O O . THR A 1 97 ? -12.684 5.611 -17.858 1.00 85.38 97 THR A O 1
ATOM 817 N N . LYS A 1 98 ? -12.256 3.722 -16.718 1.00 82.69 98 LYS A N 1
ATOM 818 C CA . LYS A 1 98 ? -13.020 4.039 -15.505 1.00 82.69 98 LYS A CA 1
ATOM 819 C C . LYS A 1 98 ? -12.200 3.701 -14.268 1.00 82.69 98 LYS A C 1
ATOM 821 O O . LYS A 1 98 ? -11.589 2.641 -14.212 1.00 82.69 98 LYS A O 1
ATOM 826 N N . GLY A 1 99 ? -12.254 4.570 -13.264 1.00 79.19 99 GLY A N 1
ATOM 827 C CA . GLY A 1 99 ? -11.428 4.465 -12.063 1.00 79.19 99 GLY A CA 1
ATOM 828 C C . GLY A 1 99 ? -10.252 5.438 -12.092 1.00 79.19 99 GLY A C 1
ATOM 829 O O . GLY A 1 99 ? -10.147 6.285 -12.977 1.00 79.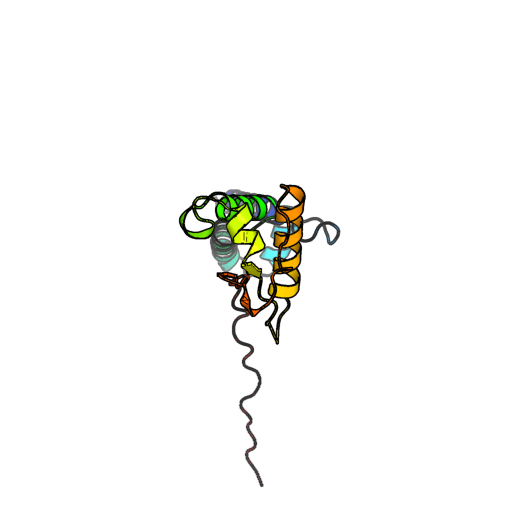19 99 GLY A O 1
ATOM 830 N N . ASN A 1 100 ? -9.410 5.357 -11.066 1.00 83.56 100 ASN A N 1
ATOM 831 C CA . ASN A 1 100 ? -8.260 6.246 -10.878 1.00 83.56 100 ASN A CA 1
ATOM 832 C C . ASN A 1 100 ? -7.008 5.476 -10.423 1.00 83.56 100 ASN A C 1
ATOM 834 O O . ASN A 1 100 ? -6.062 6.094 -9.944 1.00 83.56 100 ASN A O 1
ATOM 838 N N . SER A 1 101 ? -7.016 4.146 -10.512 1.00 86.50 101 SER A N 1
ATOM 839 C CA . SER A 1 101 ? -5.928 3.284 -10.045 1.00 86.50 101 SER A CA 1
ATOM 840 C C . SER A 1 101 ? -4.665 3.533 -10.871 1.00 86.50 101 SER A C 1
ATOM 842 O O . SER A 1 101 ? -3.661 3.963 -10.311 1.00 86.50 101 SER A O 1
ATOM 844 N N . GLN A 1 102 ? -4.729 3.422 -12.203 1.00 88.62 102 GLN A N 1
ATOM 845 C CA . GLN A 1 102 ? -3.566 3.643 -13.081 1.00 88.62 102 GLN A CA 1
ATOM 846 C C . GLN A 1 102 ? -3.065 5.084 -13.045 1.00 88.62 102 GLN A C 1
ATOM 848 O O . GLN A 1 102 ? -1.869 5.313 -12.891 1.00 88.62 102 GLN A O 1
ATOM 853 N N . LYS A 1 103 ? -3.986 6.056 -13.035 1.00 89.06 103 LYS A N 1
ATOM 854 C CA . LYS A 1 103 ? -3.660 7.486 -12.897 1.00 89.06 103 LYS A CA 1
ATOM 855 C C . LYS A 1 103 ? -2.889 7.823 -11.619 1.00 89.06 103 LYS A C 1
ATOM 857 O O . LYS A 1 103 ? -2.241 8.863 -11.566 1.00 89.06 103 LYS A O 1
ATOM 862 N N . ARG A 1 104 ? -2.994 6.993 -10.575 1.00 85.81 104 ARG A N 1
ATOM 863 C CA . ARG A 1 104 ? -2.203 7.127 -9.343 1.00 85.81 104 ARG A CA 1
ATOM 864 C C . ARG A 1 104 ? -0.937 6.277 -9.384 1.00 85.81 104 ARG A C 1
ATOM 866 O O . ARG A 1 104 ? 0.127 6.786 -9.060 1.00 85.81 104 ARG A O 1
ATOM 873 N N . LEU A 1 105 ? -1.058 5.006 -9.766 1.00 86.06 105 LEU A N 1
ATOM 874 C CA . LEU A 1 105 ? 0.017 4.018 -9.668 1.00 86.06 105 LEU A CA 1
ATOM 875 C C . LEU A 1 105 ? 1.124 4.237 -10.703 1.00 86.06 105 LEU A C 1
ATOM 877 O O . LEU A 1 105 ? 2.294 4.118 -10.355 1.00 86.06 105 LEU A O 1
ATOM 881 N N . VAL A 1 106 ? 0.778 4.587 -11.947 1.00 89.94 106 VAL A N 1
ATOM 882 C CA . VAL A 1 106 ? 1.774 4.786 -13.012 1.00 89.94 106 VAL A CA 1
ATOM 883 C C . VAL A 1 106 ? 2.732 5.934 -12.662 1.00 89.94 106 VAL A C 1
ATOM 885 O O . VAL A 1 106 ? 3.934 5.674 -12.612 1.00 89.94 106 VAL A O 1
ATOM 888 N N . PRO A 1 107 ? 2.266 7.149 -12.292 1.00 88.62 107 PRO A N 1
ATOM 889 C CA . PRO A 1 107 ? 3.181 8.222 -11.896 1.00 88.62 107 PRO A CA 1
ATOM 890 C C . PRO A 1 107 ? 4.033 7.897 -10.665 1.00 88.62 107 PRO A C 1
ATOM 892 O O . PRO A 1 107 ? 5.159 8.381 -10.556 1.00 88.62 107 PRO A O 1
ATOM 895 N N . MET A 1 108 ? 3.506 7.101 -9.725 1.00 85.81 108 MET A N 1
ATOM 896 C CA . MET A 1 108 ? 4.252 6.682 -8.534 1.00 85.81 108 MET A CA 1
ATOM 897 C C . MET A 1 108 ? 5.450 5.808 -8.918 1.00 85.81 108 MET A C 1
ATOM 899 O O . MET A 1 108 ? 6.578 6.169 -8.589 1.00 85.81 108 MET A O 1
ATOM 903 N N . VAL A 1 109 ? 5.216 4.756 -9.710 1.00 86.56 109 VAL A N 1
ATOM 904 C CA . VAL A 1 109 ? 6.281 3.859 -10.184 1.00 86.56 109 VAL A CA 1
ATOM 905 C C . VAL A 1 109 ? 7.279 4.601 -11.071 1.00 86.56 109 VAL A C 1
ATOM 907 O O . VAL A 1 109 ? 8.485 4.423 -10.924 1.00 86.56 109 VAL A O 1
ATOM 910 N N . GLU A 1 110 ? 6.812 5.479 -11.962 1.00 87.75 110 GLU A N 1
ATOM 911 C CA . GLU A 1 110 ? 7.699 6.316 -12.779 1.00 87.75 110 GLU A CA 1
ATOM 912 C C . GLU A 1 110 ? 8.611 7.195 -11.912 1.00 87.75 110 GLU A C 1
ATOM 914 O O . GLU A 1 110 ? 9.816 7.272 -12.163 1.00 87.75 110 GLU A O 1
ATOM 919 N N . SER A 1 111 ? 8.054 7.822 -10.871 1.00 87.25 111 SER A N 1
ATOM 920 C CA . SER A 1 111 ? 8.807 8.673 -9.944 1.00 87.25 111 SER A CA 1
ATOM 921 C C . SER A 1 111 ? 9.839 7.874 -9.147 1.00 87.25 111 SER A C 1
ATOM 923 O O . SER A 1 111 ? 10.970 8.333 -8.985 1.00 87.25 111 SER A O 1
ATOM 925 N N . TYR A 1 112 ? 9.481 6.675 -8.680 1.00 87.12 112 TYR A N 1
ATOM 926 C CA . TYR A 1 112 ? 10.412 5.771 -8.009 1.00 87.12 112 TYR A CA 1
ATOM 927 C C . TYR A 1 112 ? 11.557 5.363 -8.933 1.00 87.12 112 TYR A C 1
ATOM 929 O O . TYR A 1 112 ? 12.721 5.575 -8.605 1.00 87.12 112 TYR A O 1
ATOM 937 N N . LEU A 1 113 ? 11.243 4.846 -10.124 1.00 88.00 113 LEU A N 1
ATOM 938 C CA . LEU A 1 113 ? 12.250 4.401 -11.084 1.00 88.00 113 LEU A CA 1
ATOM 939 C C . LEU A 1 113 ? 13.235 5.535 -11.409 1.00 88.00 113 LEU A C 1
ATOM 941 O O . LEU A 1 113 ? 14.448 5.338 -11.341 1.00 88.00 113 LEU A O 1
ATOM 945 N N . GLN A 1 114 ? 12.736 6.747 -11.658 1.00 87.81 114 GLN A N 1
ATOM 946 C CA . GLN A 1 114 ? 13.588 7.919 -11.880 1.00 87.81 114 GLN A CA 1
ATOM 947 C C . GLN A 1 114 ? 14.473 8.250 -10.670 1.00 87.81 114 GLN A C 1
ATOM 949 O O . GLN A 1 114 ? 15.663 8.522 -10.844 1.00 87.81 114 GLN A O 1
ATOM 954 N N . ALA A 1 115 ? 13.930 8.203 -9.449 1.00 88.12 115 ALA A N 1
ATOM 955 C CA . ALA A 1 115 ? 14.687 8.471 -8.224 1.00 88.12 115 ALA A CA 1
ATOM 956 C C . ALA A 1 115 ? 15.842 7.476 -8.003 1.00 88.12 115 ALA A C 1
ATOM 958 O O . ALA A 1 115 ? 16.860 7.843 -7.416 1.00 88.12 115 ALA A O 1
ATOM 959 N N . TYR A 1 116 ? 15.715 6.250 -8.518 1.00 87.12 116 TYR A N 1
ATOM 960 C CA . TYR A 1 116 ? 16.744 5.206 -8.470 1.00 87.12 116 TYR A CA 1
ATOM 961 C C . TYR A 1 116 ? 17.650 5.171 -9.715 1.00 87.12 116 TYR A C 1
ATOM 963 O O . TYR A 1 116 ? 18.473 4.271 -9.870 1.00 87.12 116 TYR A O 1
ATOM 971 N N . GLY A 1 117 ? 17.560 6.184 -10.584 1.00 87.81 117 GLY A N 1
ATOM 972 C CA . GLY A 1 117 ? 18.439 6.348 -11.743 1.00 87.81 117 GLY A CA 1
ATOM 973 C C . GLY A 1 117 ? 17.987 5.594 -12.991 1.00 87.81 117 GLY A C 1
ATOM 974 O O . GLY A 1 117 ? 18.711 5.591 -13.991 1.00 87.81 117 GLY A O 1
ATOM 975 N N . TYR A 1 118 ? 16.793 4.997 -12.969 1.00 88.38 118 TYR A N 1
ATOM 976 C CA . TYR A 1 118 ? 16.229 4.373 -14.151 1.00 88.38 118 TYR A CA 1
ATOM 977 C C . TYR A 1 118 ? 15.737 5.414 -15.144 1.00 88.38 118 TYR A C 1
ATOM 979 O O . TYR A 1 118 ? 15.057 6.389 -14.826 1.00 88.38 118 TYR A O 1
ATOM 987 N N . THR A 1 119 ? 16.109 5.181 -16.391 1.00 84.06 119 THR A N 1
ATOM 988 C CA . THR A 1 119 ? 16.012 6.154 -17.474 1.00 84.06 119 THR A CA 1
ATOM 989 C C . THR A 1 119 ? 15.247 5.555 -18.652 1.00 84.06 119 THR A C 1
ATOM 991 O O . THR A 1 119 ? 15.370 4.362 -18.937 1.00 84.06 119 THR A O 1
ATOM 994 N N . GLY A 1 120 ? 14.438 6.373 -19.332 1.00 81.62 120 GLY A N 1
ATOM 995 C CA . GLY A 1 120 ? 13.678 5.958 -20.515 1.00 81.62 120 GLY A CA 1
ATOM 996 C C . GLY A 1 120 ? 12.384 5.185 -20.235 1.00 81.62 120 GLY A C 1
ATOM 997 O O . GLY A 1 120 ? 11.906 4.455 -21.105 1.00 81.62 120 GLY A O 1
ATOM 998 N N . VAL A 1 121 ? 11.810 5.333 -19.036 1.00 84.00 121 VAL A N 1
ATOM 999 C CA . VAL A 1 121 ? 10.474 4.804 -18.721 1.00 84.00 121 VAL A CA 1
ATOM 1000 C C . VAL A 1 121 ? 9.458 5.405 -19.695 1.00 84.00 121 VAL A C 1
ATOM 1002 O O . VAL A 1 121 ? 9.421 6.621 -19.859 1.00 84.00 121 VAL A O 1
ATOM 1005 N N . ASN A 1 122 ? 8.654 4.571 -20.363 1.00 86.25 122 ASN A N 1
ATOM 1006 C CA . ASN A 1 122 ? 7.608 5.001 -21.303 1.00 86.25 122 ASN A CA 1
ATOM 1007 C C . ASN A 1 122 ? 8.075 5.824 -22.520 1.00 86.25 122 ASN A C 1
ATOM 1009 O O . ASN A 1 122 ? 7.240 6.321 -23.275 1.00 86.25 122 ASN A O 1
ATOM 1013 N N . THR A 1 123 ? 9.382 5.925 -22.785 1.00 85.19 123 THR A N 1
ATOM 1014 C CA . THR A 1 123 ? 9.916 6.685 -23.933 1.00 85.19 123 THR A CA 1
ATOM 1015 C C . THR A 1 123 ? 10.228 5.818 -25.155 1.00 85.19 123 THR A C 1
ATOM 1017 O O . THR A 1 123 ? 10.681 6.329 -26.179 1.00 85.19 123 THR A O 1
ATOM 1020 N N . CYS A 1 124 ? 10.058 4.498 -25.055 1.00 87.19 124 CYS A N 1
ATOM 1021 C CA . CYS A 1 124 ? 10.362 3.558 -26.129 1.00 87.19 124 CYS A CA 1
ATOM 1022 C C . CYS A 1 124 ? 9.375 3.713 -27.299 1.00 87.19 124 CYS A C 1
ATOM 1024 O O . CYS A 1 124 ? 8.162 3.773 -27.096 1.00 87.19 124 CYS A O 1
ATOM 1026 N N . ALA A 1 125 ? 9.884 3.753 -28.535 1.00 87.62 125 ALA A N 1
ATOM 1027 C CA . ALA A 1 125 ? 9.030 3.791 -29.717 1.00 87.62 125 ALA A CA 1
ATOM 1028 C C . ALA A 1 125 ? 8.154 2.521 -29.791 1.00 87.62 125 ALA A C 1
ATOM 1030 O O . ALA A 1 125 ? 8.654 1.436 -29.487 1.00 87.62 125 ALA A O 1
ATOM 1031 N N . PRO A 1 126 ? 6.890 2.597 -30.257 1.00 84.69 126 PRO A N 1
ATOM 1032 C CA . PRO A 1 126 ? 5.961 1.463 -30.221 1.00 84.69 126 PRO A CA 1
ATOM 1033 C C . PRO A 1 126 ? 6.492 0.159 -30.839 1.00 84.69 126 PRO A C 1
ATOM 1035 O O . PRO A 1 126 ? 6.224 -0.917 -30.317 1.00 84.69 126 PRO A O 1
ATOM 1038 N N . GLY A 1 127 ? 7.280 0.240 -31.918 1.00 88.19 127 GLY A N 1
ATOM 1039 C CA . GLY A 1 127 ? 7.868 -0.932 -32.586 1.00 88.19 127 GLY A CA 1
ATOM 1040 C C . GLY A 1 127 ? 9.065 -1.564 -31.864 1.00 88.19 127 GLY A C 1
ATOM 1041 O O . GLY A 1 127 ? 9.544 -2.618 -32.277 1.00 88.19 127 GLY A O 1
ATOM 1042 N N . GLU A 1 128 ? 9.567 -0.932 -30.806 1.00 90.25 128 GLU A N 1
ATOM 1043 C CA . GLU A 1 128 ? 10.719 -1.401 -30.036 1.00 90.25 128 GLU A CA 1
ATOM 1044 C C . GLU A 1 128 ? 10.352 -1.929 -28.645 1.00 90.25 128 GLU A C 1
ATOM 1046 O O . GLU A 1 128 ? 11.212 -2.522 -27.984 1.00 90.25 128 GLU A O 1
ATOM 1051 N N . VAL A 1 129 ? 9.099 -1.741 -28.214 1.00 92.81 129 VAL A N 1
ATOM 1052 C CA . VAL A 1 129 ? 8.605 -2.202 -26.914 1.00 92.81 129 VAL A CA 1
ATOM 1053 C C . VAL A 1 129 ? 8.672 -3.726 -26.846 1.00 92.81 129 VAL A C 1
ATOM 1055 O O . VAL A 1 129 ? 8.270 -4.435 -27.769 1.00 92.81 129 VAL A O 1
ATOM 1058 N N . ARG A 1 130 ? 9.209 -4.238 -25.739 1.00 91.94 130 ARG A N 1
ATOM 1059 C CA . ARG A 1 130 ? 9.343 -5.674 -25.464 1.00 91.94 130 ARG A CA 1
ATOM 1060 C C . ARG A 1 130 ? 8.485 -6.132 -24.297 1.00 91.94 130 ARG A C 1
ATOM 1062 O O . ARG A 1 130 ? 8.085 -7.289 -24.296 1.00 91.94 130 ARG A O 1
ATOM 1069 N N . ASN A 1 131 ? 8.170 -5.235 -23.363 1.00 90.12 131 ASN A N 1
ATOM 1070 C CA . ASN A 1 131 ? 7.351 -5.552 -22.198 1.00 90.12 131 ASN A CA 1
ATOM 1071 C C . ASN A 1 131 ? 6.258 -4.505 -22.001 1.00 90.12 131 ASN A C 1
ATOM 1073 O O . ASN A 1 131 ? 6.477 -3.309 -22.203 1.00 90.12 131 ASN A O 1
ATOM 1077 N N . TYR A 1 132 ? 5.100 -4.971 -21.550 1.00 91.56 132 TYR A N 1
ATOM 1078 C CA . TYR A 1 132 ? 3.989 -4.123 -21.151 1.00 91.56 132 TYR A CA 1
ATOM 1079 C C . TYR A 1 132 ? 3.645 -4.421 -19.697 1.00 91.56 132 TYR A C 1
ATOM 1081 O O . TYR A 1 132 ? 3.397 -5.573 -19.343 1.00 91.56 132 TYR A O 1
ATOM 1089 N N . PHE A 1 133 ? 3.621 -3.382 -18.870 1.00 89.25 133 PHE A N 1
ATOM 1090 C CA . PHE A 1 133 ? 3.251 -3.470 -17.465 1.00 89.25 133 PHE A CA 1
ATOM 1091 C C . PHE A 1 133 ? 1.859 -2.878 -17.270 1.00 89.25 133 PHE A C 1
ATOM 1093 O O . PHE A 1 133 ? 1.617 -1.716 -17.586 1.00 89.25 133 PHE A O 1
ATOM 1100 N N . TYR A 1 134 ? 0.943 -3.682 -16.739 1.00 89.88 134 TYR A N 1
ATOM 1101 C CA . TYR A 1 134 ? -0.368 -3.231 -16.287 1.00 89.88 134 TYR A CA 1
ATOM 1102 C C . TYR A 1 134 ? -0.355 -3.173 -14.759 1.00 89.88 134 TYR A C 1
ATOM 1104 O O . TYR A 1 134 ? -0.067 -4.178 -14.111 1.00 89.88 134 TYR A O 1
ATOM 1112 N N . LEU A 1 135 ? -0.648 -2.001 -14.197 1.00 87.25 135 LEU A N 1
ATOM 1113 C CA . LEU A 1 135 ? -0.738 -1.788 -12.752 1.00 87.25 135 LEU A CA 1
ATOM 1114 C C . LEU A 1 135 ? -2.202 -1.618 -12.349 1.00 87.25 135 LEU A C 1
ATOM 1116 O O . LEU A 1 135 ? -2.942 -0.893 -13.016 1.00 87.25 135 LEU A O 1
ATOM 1120 N N . ASP A 1 136 ? -2.606 -2.251 -11.253 1.00 84.69 136 ASP A N 1
ATOM 1121 C CA . ASP A 1 136 ? -3.941 -2.112 -10.675 1.00 84.69 136 ASP A CA 1
ATOM 1122 C C . ASP A 1 136 ? -3.867 -2.274 -9.158 1.00 84.69 136 ASP A C 1
ATOM 1124 O O . ASP A 1 136 ? -2.999 -2.987 -8.656 1.00 84.69 136 ASP A O 1
ATOM 1128 N N . ASP A 1 137 ? -4.757 -1.609 -8.421 1.00 76.56 137 ASP A N 1
ATOM 1129 C CA . ASP A 1 137 ? -4.766 -1.684 -6.956 1.00 76.56 137 ASP A CA 1
ATOM 1130 C C . ASP A 1 137 ? -5.515 -2.922 -6.430 1.00 76.56 137 ASP A C 1
ATOM 1132 O O . ASP A 1 137 ? -5.607 -3.095 -5.219 1.00 76.56 137 ASP A O 1
ATOM 1136 N N . CYS A 1 138 ? -6.015 -3.806 -7.314 1.00 65.44 138 CYS A N 1
ATOM 1137 C CA . CYS A 1 138 ? -6.768 -5.041 -7.006 1.00 65.44 138 CYS A CA 1
ATOM 1138 C C . CYS A 1 138 ? -7.938 -4.842 -6.019 1.00 65.44 138 CYS A C 1
ATOM 1140 O O . CYS A 1 138 ? -8.534 -5.805 -5.529 1.00 65.44 138 CYS A O 1
ATOM 1142 N N . LEU A 1 139 ? -8.299 -3.588 -5.741 1.00 61.66 139 LEU A N 1
ATOM 1143 C CA . LEU A 1 139 ? -9.412 -3.189 -4.906 1.00 61.66 139 LEU A CA 1
ATOM 1144 C C . LEU A 1 139 ? -10.653 -3.255 -5.783 1.00 61.66 139 LEU A C 1
ATOM 1146 O O . LEU A 1 139 ? -11.051 -2.280 -6.421 1.00 61.66 139 LEU A O 1
ATOM 1150 N N . PHE A 1 140 ? -11.261 -4.440 -5.831 1.00 53.38 140 PHE A N 1
ATOM 1151 C CA . PHE A 1 140 ? -12.568 -4.610 -6.444 1.00 53.38 140 PHE A CA 1
ATOM 1152 C C . PHE A 1 140 ? -13.534 -3.647 -5.755 1.00 53.38 140 PHE A C 1
ATOM 1154 O O . PHE A 1 140 ? -13.891 -3.816 -4.588 1.00 53.38 140 PHE A O 1
ATOM 1161 N N . THR A 1 141 ? -13.938 -2.607 -6.479 1.00 48.91 141 THR A N 1
ATOM 1162 C CA . THR A 1 141 ? -15.004 -1.695 -6.082 1.00 48.91 141 THR A CA 1
ATOM 1163 C C . THR A 1 141 ? -16.290 -2.505 -6.124 1.00 48.91 141 THR A C 1
ATOM 1165 O O . THR A 1 141 ? -16.951 -2.549 -7.157 1.00 48.91 141 THR A O 1
ATOM 1168 N N . GLY A 1 142 ? -16.559 -3.254 -5.043 1.00 44.50 142 GLY A N 1
ATOM 1169 C CA . GLY A 1 142 ? -17.671 -4.195 -4.910 1.00 44.50 142 GLY A CA 1
ATOM 1170 C C . GLY A 1 142 ? -18.857 -3.717 -5.733 1.00 44.50 142 GLY A C 1
ATOM 1171 O O . GLY A 1 142 ? -19.383 -2.642 -5.463 1.00 44.50 142 GLY A O 1
ATOM 1172 N N . MET A 1 143 ? -19.115 -4.455 -6.818 1.00 38.16 143 MET A N 1
ATOM 1173 C CA . MET A 1 143 ? -19.981 -4.114 -7.946 1.00 38.16 143 MET A CA 1
ATOM 1174 C C . MET A 1 143 ? -20.977 -2.992 -7.637 1.00 38.16 143 MET A C 1
ATOM 1176 O O . MET A 1 143 ? -21.853 -3.149 -6.787 1.00 38.16 143 MET A O 1
ATOM 1180 N N . THR A 1 144 ? -20.928 -1.890 -8.389 1.00 42.91 144 THR A N 1
ATOM 1181 C CA . THR A 1 144 ? -22.107 -1.027 -8.475 1.00 42.91 144 THR A CA 1
ATOM 1182 C C . THR A 1 144 ? -23.217 -1.834 -9.150 1.00 42.91 144 THR A C 1
ATOM 1184 O O . THR A 1 144 ? -23.258 -1.950 -10.372 1.00 42.91 144 THR A O 1
ATOM 1187 N N . LEU A 1 145 ? -24.125 -2.408 -8.360 1.00 37.03 145 LEU A N 1
ATOM 1188 C CA . LEU A 1 145 ? -25.437 -2.842 -8.832 1.00 37.03 145 LEU A CA 1
ATOM 1189 C C . LEU A 1 145 ? -26.258 -1.583 -9.140 1.00 37.03 145 LEU A C 1
ATOM 1191 O O . LEU A 1 145 ? -27.113 -1.176 -8.360 1.00 37.03 145 LEU A O 1
ATOM 1195 N N . SER A 1 146 ? -25.977 -0.924 -10.265 1.00 37.72 146 SER A N 1
ATOM 1196 C CA . SER A 1 146 ? -26.851 0.121 -10.796 1.00 37.72 146 SER A CA 1
ATOM 1197 C C . SER A 1 146 ? -27.652 -0.421 -11.973 1.00 37.72 146 SER A C 1
ATOM 1199 O O . SER A 1 146 ? -27.103 -0.676 -13.043 1.00 37.72 146 SER A O 1
ATOM 1201 N N . ALA A 1 147 ? -28.958 -0.499 -11.716 1.00 36.84 147 ALA A N 1
ATOM 1202 C CA . ALA A 1 147 ? -30.085 -0.607 -12.633 1.00 36.84 147 ALA A CA 1
ATOM 1203 C C . ALA A 1 147 ? -30.306 -1.961 -13.331 1.00 36.84 147 ALA A C 1
ATOM 1205 O O . ALA A 1 147 ? -29.980 -2.163 -14.496 1.00 36.84 147 ALA A O 1
ATOM 1206 N N . LEU A 1 148 ? -31.079 -2.822 -12.656 1.00 37.12 148 LEU A N 1
ATOM 1207 C CA . LEU A 1 148 ? -32.217 -3.444 -13.333 1.00 37.12 148 LEU A CA 1
ATOM 1208 C C . LEU A 1 148 ? -33.016 -2.316 -14.000 1.00 37.12 148 LEU A C 1
ATOM 1210 O O . LEU A 1 148 ? -33.703 -1.562 -13.308 1.00 37.12 148 LEU A O 1
ATOM 1214 N N . SER A 1 149 ? -32.936 -2.187 -15.324 1.00 43.47 149 SER A N 1
ATOM 1215 C CA . SER A 1 149 ? -33.957 -1.471 -16.081 1.00 43.47 149 SER A CA 1
ATOM 1216 C C . SER A 1 149 ? -35.249 -2.279 -15.979 1.00 43.47 149 SER A C 1
ATOM 1218 O O . SER A 1 149 ? -35.557 -3.125 -16.818 1.00 43.47 149 SER A O 1
ATOM 1220 N N . ARG A 1 150 ? -36.005 -2.047 -14.905 1.00 49.09 150 ARG A N 1
ATOM 1221 C CA . ARG A 1 150 ? -37.455 -2.178 -14.970 1.00 49.09 150 ARG A CA 1
ATOM 1222 C C . ARG A 1 150 ? -37.939 -1.029 -15.841 1.00 49.09 150 ARG A C 1
ATOM 1224 O O . ARG A 1 150 ? -38.234 0.035 -15.320 1.00 49.09 150 ARG A O 1
ATOM 1231 N N . ASP A 1 151 ? -38.004 -1.271 -17.142 1.00 43.72 151 ASP A N 1
ATOM 1232 C CA . ASP A 1 151 ? -39.047 -0.653 -17.948 1.00 43.72 151 ASP A CA 1
ATOM 1233 C C . ASP A 1 151 ? -40.035 -1.750 -18.324 1.00 43.72 151 ASP A C 1
ATOM 1235 O O . ASP A 1 151 ? -39.920 -2.481 -19.305 1.00 43.72 151 ASP A O 1
ATOM 1239 N N . SER A 1 152 ? -40.977 -1.919 -17.407 1.00 45.19 152 SER A N 1
ATOM 1240 C CA . SER A 1 152 ? -42.281 -2.489 -17.665 1.00 45.19 152 SER A CA 1
ATOM 1241 C C . SER A 1 152 ? -43.213 -1.339 -18.050 1.00 45.19 152 SER A C 1
ATOM 1243 O O . SER A 1 152 ? -43.612 -0.580 -17.169 1.00 45.19 152 SER A O 1
ATOM 1245 N N . GLY A 1 153 ? -43.589 -1.267 -19.331 1.00 48.66 153 GLY A N 1
ATOM 1246 C CA . GLY A 1 153 ? -44.815 -0.610 -19.799 1.00 48.66 153 GLY A CA 1
ATOM 1247 C C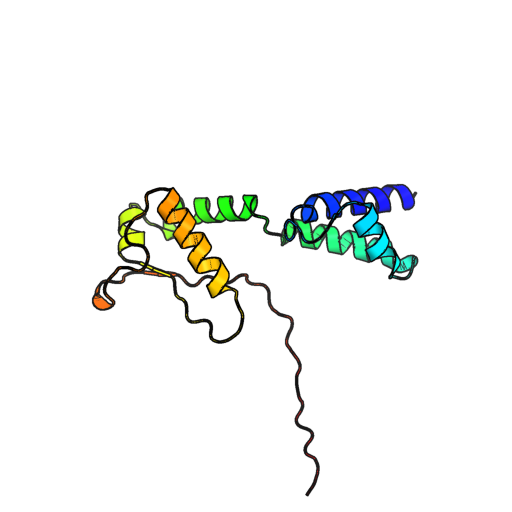 . GLY A 1 153 ? -44.637 0.619 -20.694 1.00 48.66 153 GLY A C 1
ATOM 1248 O O . GLY A 1 153 ? -44.539 1.731 -20.190 1.00 48.66 153 GLY A O 1
ATOM 1249 N N . GLN A 1 154 ? -44.742 0.439 -22.013 1.00 37.66 154 GLN A N 1
ATOM 1250 C CA . GLN A 1 154 ? -45.987 0.615 -22.786 1.00 37.66 154 GLN A CA 1
ATOM 1251 C C . GLN A 1 154 ? -45.845 -0.017 -24.173 1.00 37.66 154 GLN A C 1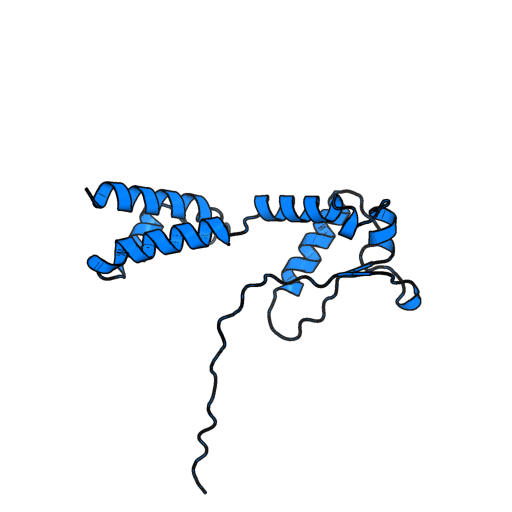
ATOM 1253 O O . GLN A 1 154 ? -44.741 0.073 -24.750 1.00 37.66 154 GLN A O 1
#

Radius of gyration: 21.72 Å; chains: 1; bounding box: 65×29×63 Å

InterPro domains:
  IPR056920 PRTase-CE [PF24390] (32-146)